Protein AF-A0A015NBW6-F1 (afdb_monomer_lite)

InterPro domains:
  IPR016135 Ubiquitin-conjugating enzyme/RWD-like [G3DSA:3.10.110.10] (1-66)
  IPR016135 Ubiquitin-conjugating enzyme/RWD-like [SSF54495] (8-66)

pLDDT: mean 81.76, std 14.36, range [45.5, 93.69]

Radius of gyration: 14.96 Å; chains: 1; bounding box: 36×25×38 Å

Foldseek 3Di:
DCLQPPPPPPDPDDDPPDDPVSVVVSVVVVQPDVVVHHDQDPVNVDDDDPLNVLVVCVVVCVVVVHDDDPCSNVPRPD

Sequence (78 aa):
MDLLTLGNSHDQGWSSQYTMEAVLIQVKLALSTLNPPARLDRNWKNEYTAVEAMNAYIRVANQHGWGIPPQWDTLFKR

Secondary structure (DSSP, 8-state):
-TTSS-S-TT--S--TT--HHHHHHHHHHHHT-BTTBP---TTTTSPPPHHHHHHHHHHHHHHHTPPPPTTGGGTT--

Organism: Rhizophagus irregularis (strain DAOM 197198w) (NCBI:txid1432141)

Structure (mmCIF, N/CA/C/O backbone):
data_AF-A0A015NBW6-F1
#
_entry.id   AF-A0A015NBW6-F1
#
loop_
_atom_site.group_PDB
_atom_site.id
_atom_site.type_symbol
_atom_site.label_atom_id
_atom_site.label_alt_id
_atom_site.label_comp_id
_atom_site.label_asym_id
_atom_site.label_entity_id
_atom_site.label_seq_id
_atom_site.pdbx_PDB_ins_code
_atom_site.Cartn_x
_atom_site.Cartn_y
_atom_site.Cartn_z
_atom_site.occupancy
_atom_site.B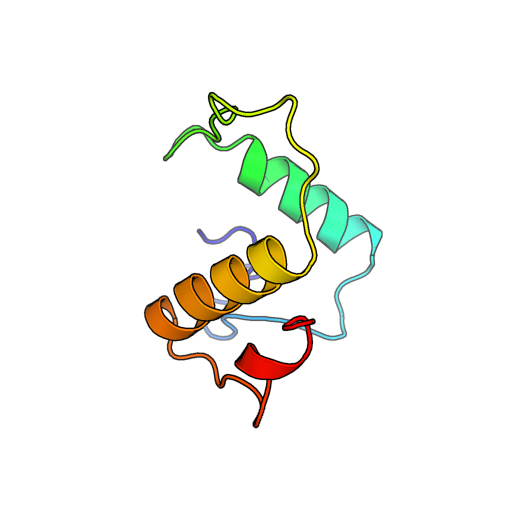_iso_or_equiv
_atom_site.auth_seq_id
_atom_site.auth_comp_id
_atom_site.auth_asym_id
_atom_site.auth_atom_id
_atom_site.pdbx_PDB_model_num
ATOM 1 N N . MET A 1 1 ? -6.256 -10.333 9.107 1.00 47.09 1 MET A N 1
ATOM 2 C CA . MET A 1 1 ? -6.360 -9.174 8.181 1.00 47.09 1 MET A CA 1
ATOM 3 C C . MET A 1 1 ? -7.745 -8.562 8.374 1.00 47.09 1 MET A C 1
ATOM 5 O O . MET A 1 1 ? -8.478 -8.334 7.428 1.00 47.09 1 MET A O 1
ATOM 9 N N . ASP A 1 2 ? -8.102 -8.287 9.628 1.00 49.12 2 ASP A N 1
ATOM 10 C CA . ASP A 1 2 ? -9.437 -7.822 10.046 1.00 49.12 2 ASP A CA 1
ATOM 11 C C . ASP A 1 2 ? -9.552 -6.295 9.997 1.00 49.12 2 ASP A C 1
ATOM 13 O O . ASP A 1 2 ? -10.467 -5.692 10.538 1.00 49.12 2 ASP A O 1
ATOM 17 N N . LEU A 1 3 ? -8.562 -5.655 9.379 1.00 50.50 3 LEU A N 1
ATOM 18 C CA . LEU A 1 3 ? -8.343 -4.219 9.433 1.00 50.50 3 LEU A CA 1
ATOM 19 C C . LEU A 1 3 ? -9.115 -3.462 8.341 1.00 50.50 3 LEU A C 1
ATOM 21 O O . LEU A 1 3 ? -9.216 -2.241 8.393 1.00 50.50 3 LEU A O 1
ATOM 25 N N . LEU A 1 4 ? -9.667 -4.205 7.375 1.00 54.84 4 LEU A N 1
ATOM 26 C CA . LEU A 1 4 ? -10.524 -3.713 6.290 1.00 54.84 4 LEU A CA 1
ATOM 27 C C . LEU A 1 4 ? -12.000 -4.110 6.475 1.00 54.84 4 LEU A C 1
ATOM 29 O O . LEU A 1 4 ? -12.839 -3.780 5.642 1.00 54.84 4 LEU A O 1
ATOM 33 N N . THR A 1 5 ? -12.317 -4.822 7.557 1.00 50.97 5 THR A N 1
ATOM 34 C CA . THR A 1 5 ? -13.677 -5.225 7.923 1.00 50.97 5 THR A CA 1
ATOM 35 C C . THR A 1 5 ? -14.019 -4.513 9.222 1.00 50.97 5 THR A C 1
ATOM 37 O O . THR A 1 5 ? -13.310 -4.691 10.210 1.00 50.97 5 THR A O 1
ATOM 40 N N . LEU A 1 6 ? -15.057 -3.682 9.242 1.00 45.50 6 LEU A N 1
ATOM 41 C CA . LEU A 1 6 ? -15.508 -2.931 10.419 1.00 45.50 6 LEU A CA 1
ATOM 42 C C .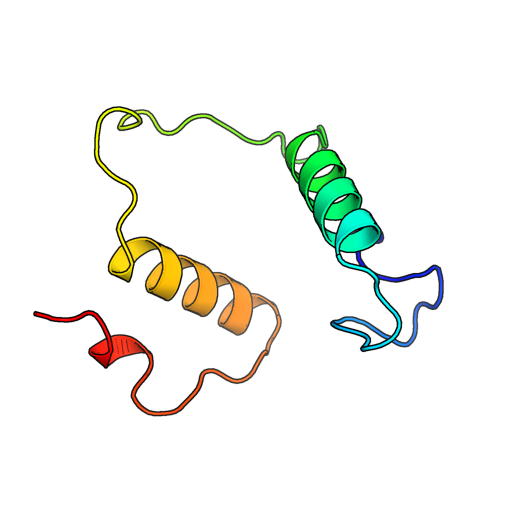 LEU A 1 6 ? -16.052 -3.855 11.524 1.00 45.50 6 LEU A C 1
ATOM 44 O O . LEU A 1 6 ? -17.220 -3.765 11.869 1.00 45.50 6 LEU A O 1
ATOM 48 N N . GLY A 1 7 ? -15.267 -4.782 12.079 1.00 45.88 7 GLY A N 1
ATOM 49 C CA . GLY A 1 7 ? -15.701 -5.672 13.168 1.00 45.88 7 GLY A CA 1
ATOM 50 C C . GLY A 1 7 ? -16.952 -6.521 12.874 1.00 45.88 7 GLY A C 1
ATOM 51 O O . GLY A 1 7 ? -17.417 -7.246 13.749 1.00 45.88 7 GLY A O 1
ATOM 52 N N . ASN A 1 8 ? -17.494 -6.456 11.659 1.00 46.53 8 ASN A N 1
ATOM 53 C CA . ASN A 1 8 ? -18.614 -7.220 11.153 1.00 4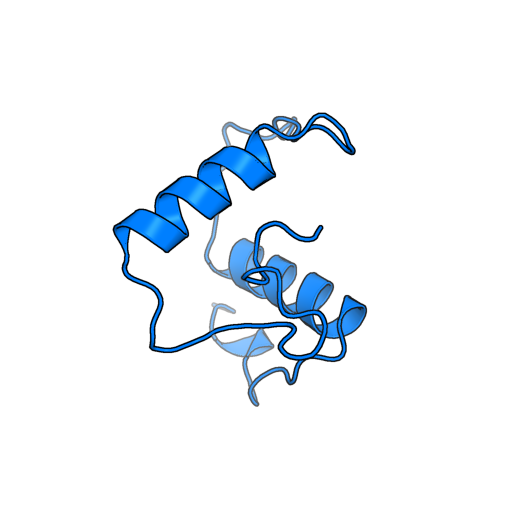6.53 8 ASN A CA 1
ATOM 54 C C . ASN A 1 8 ? -18.034 -8.320 10.266 1.00 46.53 8 ASN A C 1
ATOM 56 O O . ASN A 1 8 ? -17.750 -8.132 9.087 1.00 46.53 8 ASN A O 1
ATOM 60 N N . SER A 1 9 ? -17.865 -9.500 10.854 1.00 52.12 9 SER A N 1
ATOM 61 C CA . SER A 1 9 ? -17.333 -10.714 10.220 1.00 52.12 9 SER A CA 1
ATOM 62 C C . SER A 1 9 ? -18.100 -11.195 8.975 1.00 52.12 9 SER A C 1
ATOM 64 O O . SER A 1 9 ? -17.708 -12.192 8.374 1.00 52.12 9 SER A O 1
ATOM 66 N N . HIS A 1 10 ? -19.177 -10.505 8.587 1.00 52.47 10 HIS A N 1
ATOM 67 C CA . HIS A 1 10 ? -20.029 -10.826 7.447 1.00 52.47 10 HIS A CA 1
ATOM 68 C C . HIS A 1 10 ? -19.690 -10.021 6.175 1.00 52.47 10 HIS A C 1
ATOM 70 O O . HIS A 1 10 ? -19.947 -10.508 5.077 1.00 52.47 10 HIS A O 1
ATOM 76 N N . ASP A 1 11 ? -19.058 -8.843 6.293 1.00 53.34 11 ASP A N 1
ATOM 77 C CA . ASP A 1 11 ? -18.772 -7.962 5.148 1.00 53.34 11 ASP A CA 1
ATOM 78 C C . ASP A 1 11 ? -17.266 -7.918 4.852 1.00 53.34 11 ASP A C 1
ATOM 80 O O . ASP A 1 11 ? -16.538 -7.007 5.249 1.00 53.34 11 ASP A O 1
ATOM 84 N N . GLN A 1 12 ? -16.775 -8.932 4.139 1.00 59.12 12 GLN A N 1
ATOM 85 C CA . GLN A 1 12 ? -15.406 -8.956 3.625 1.00 59.12 12 GLN A CA 1
ATOM 86 C C . GLN A 1 12 ? -15.304 -8.088 2.359 1.00 59.12 12 GLN A C 1
ATOM 88 O O . GLN A 1 12 ? -15.517 -8.587 1.255 1.00 59.12 12 GLN A O 1
ATOM 93 N N . GLY A 1 13 ? -14.975 -6.794 2.478 1.00 68.69 13 GLY A N 1
ATOM 94 C CA . GLY A 1 13 ? -14.671 -5.983 1.291 1.00 68.69 13 GLY A CA 1
ATOM 95 C C . GLY A 1 13 ? -14.867 -4.472 1.407 1.00 68.69 13 GLY A C 1
ATOM 96 O O . GLY A 1 13 ? -14.783 -3.874 2.477 1.00 68.69 13 GLY A O 1
ATOM 97 N N . TRP A 1 14 ? -15.083 -3.848 0.248 1.00 76.44 14 TRP A N 1
ATOM 98 C CA . TRP A 1 14 ? -15.323 -2.413 0.103 1.00 76.44 14 TRP A CA 1
ATOM 99 C C . TRP A 1 14 ? -16.740 -2.033 0.549 1.00 76.44 14 TRP A C 1
ATOM 101 O O . TRP A 1 14 ? -17.711 -2.660 0.133 1.00 76.44 14 TRP A O 1
ATOM 111 N N . SER A 1 15 ? -16.860 -0.958 1.332 1.00 79.94 15 SER A N 1
ATOM 112 C CA . SER A 1 15 ? -18.133 -0.333 1.702 1.00 79.94 15 SER A CA 1
ATOM 113 C C . SER A 1 15 ? -18.132 1.131 1.274 1.00 79.94 15 SER A C 1
ATOM 115 O O . SER A 1 15 ? -17.168 1.856 1.516 1.00 79.94 15 SER A O 1
ATOM 117 N N . SER A 1 16 ? -19.236 1.600 0.689 1.00 82.62 16 SER A N 1
ATOM 118 C CA . SER A 1 16 ? -19.409 3.014 0.328 1.00 82.62 16 SER A CA 1
ATOM 119 C C . SER A 1 16 ? -19.492 3.946 1.542 1.00 82.62 16 SER A C 1
ATOM 121 O O . SER A 1 16 ? -19.506 5.161 1.376 1.00 82.62 16 SER A O 1
ATOM 123 N N . GLN A 1 17 ? -19.585 3.392 2.753 1.00 85.00 17 GLN A N 1
ATOM 124 C CA . GLN A 1 17 ? -19.571 4.152 4.004 1.00 85.00 17 GLN A CA 1
ATOM 125 C C . GLN A 1 17 ? -18.161 4.613 4.397 1.00 85.00 17 GLN A C 1
ATOM 127 O O . GLN A 1 17 ? -18.024 5.491 5.247 1.00 85.00 17 GLN A O 1
ATOM 132 N N . TYR A 1 18 ? -17.110 4.028 3.811 1.00 83.25 18 TYR A N 1
ATOM 133 C CA . TYR A 1 18 ? -15.739 4.419 4.114 1.00 83.25 18 TYR A CA 1
ATOM 134 C C . TYR A 1 18 ? -15.426 5.815 3.575 1.00 83.25 18 TYR A C 1
ATOM 136 O O . TYR A 1 18 ? -15.593 6.092 2.388 1.00 83.25 18 TYR A O 1
ATOM 144 N N . THR A 1 19 ? -14.911 6.684 4.446 1.00 90.50 19 THR A N 1
ATOM 145 C CA . THR A 1 19 ? -14.315 7.954 4.020 1.00 90.50 19 THR A CA 1
ATOM 146 C C . THR A 1 19 ? -12.895 7.730 3.503 1.00 90.50 19 THR A C 1
ATOM 148 O O . THR A 1 19 ? -12.251 6.722 3.815 1.00 90.50 19 THR A O 1
ATOM 151 N N . MET A 1 20 ? -12.369 8.678 2.724 1.00 91.12 20 MET A N 1
ATOM 152 C CA . MET A 1 20 ? -11.012 8.569 2.181 1.00 91.12 20 MET A CA 1
ATOM 153 C C . MET A 1 20 ? -9.952 8.536 3.291 1.00 91.12 20 MET A C 1
ATOM 155 O O . MET A 1 20 ? -8.976 7.792 3.210 1.00 91.12 20 MET A O 1
ATOM 159 N N . GLU A 1 21 ? -10.164 9.291 4.367 1.00 92.25 21 GLU A N 1
ATOM 160 C CA . GLU A 1 21 ? -9.289 9.310 5.538 1.00 92.25 21 GLU A CA 1
ATOM 161 C C . GLU A 1 21 ? -9.230 7.928 6.193 1.00 92.25 21 GLU A C 1
ATOM 163 O O . GLU A 1 21 ? -8.144 7.448 6.521 1.00 92.25 21 GLU A 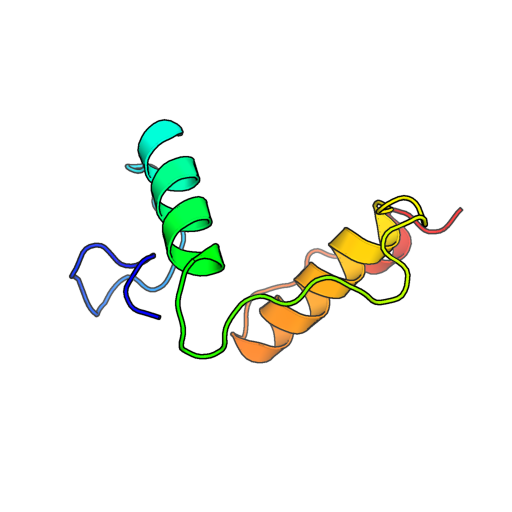O 1
ATOM 168 N N . ALA A 1 22 ? -10.382 7.260 6.331 1.00 88.06 22 ALA A N 1
ATOM 169 C CA . ALA A 1 22 ? -10.448 5.910 6.878 1.00 88.06 22 ALA A CA 1
ATOM 170 C C . ALA A 1 22 ? -9.635 4.927 6.022 1.00 88.06 22 ALA A C 1
ATOM 172 O O . ALA A 1 22 ? -8.817 4.183 6.564 1.00 88.06 22 ALA A O 1
ATOM 173 N N . VAL A 1 23 ? -9.787 4.980 4.694 1.00 86.19 23 VAL A N 1
ATOM 174 C CA . VAL A 1 23 ? -9.034 4.129 3.755 1.00 86.19 23 VAL A CA 1
ATOM 175 C C . VAL A 1 23 ? -7.525 4.357 3.887 1.00 86.19 23 VAL A C 1
ATOM 177 O O . VAL A 1 23 ? -6.763 3.398 4.013 1.00 86.19 23 VAL A O 1
ATOM 180 N N . LEU A 1 24 ? -7.068 5.612 3.919 1.00 91.06 24 LEU A N 1
ATOM 181 C CA . LEU A 1 24 ? -5.639 5.930 4.029 1.00 91.06 24 LEU A CA 1
ATOM 182 C C . LEU A 1 24 ? -5.032 5.462 5.360 1.00 91.06 24 LEU A C 1
ATOM 184 O O . LEU A 1 24 ? -3.916 4.932 5.380 1.00 91.06 24 LEU A O 1
ATOM 188 N N . ILE A 1 25 ? -5.760 5.617 6.470 1.00 91.94 25 ILE A N 1
ATOM 189 C CA . ILE A 1 25 ? -5.319 5.125 7.782 1.00 91.94 25 ILE A CA 1
ATOM 190 C C . ILE A 1 25 ? -5.251 3.597 7.798 1.00 91.94 25 ILE A C 1
ATOM 192 O O . ILE A 1 25 ? -4.271 3.038 8.296 1.00 91.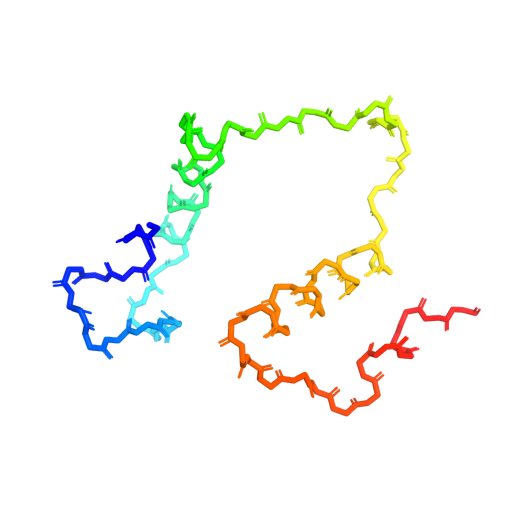94 25 ILE A O 1
ATOM 196 N N . GLN A 1 26 ? -6.239 2.920 7.215 1.00 85.44 26 GLN A N 1
ATOM 197 C CA . GLN A 1 26 ? -6.243 1.463 7.104 1.00 85.44 26 GLN A CA 1
ATOM 198 C C . GLN A 1 26 ? -5.059 0.955 6.275 1.00 85.44 26 GLN A C 1
ATOM 200 O O . GLN A 1 26 ? -4.356 0.048 6.718 1.00 85.44 26 GLN A O 1
ATOM 205 N N . VAL A 1 27 ? -4.774 1.574 5.122 1.00 88.81 27 VAL A N 1
ATOM 206 C CA . VAL A 1 27 ? -3.606 1.237 4.288 1.00 88.81 27 VAL A CA 1
ATOM 207 C C . VAL A 1 27 ? -2.307 1.434 5.066 1.00 88.81 27 VAL A C 1
ATOM 209 O O . VAL A 1 27 ? -1.454 0.544 5.080 1.00 88.81 27 VAL A O 1
ATOM 212 N N . LYS A 1 28 ? -2.162 2.562 5.774 1.00 91.00 28 LYS A N 1
ATOM 213 C CA . LYS A 1 28 ? -0.987 2.816 6.617 1.00 91.00 28 LYS A CA 1
ATOM 214 C C . LYS A 1 28 ? -0.817 1.731 7.679 1.00 91.00 28 LYS A C 1
ATOM 216 O O . LYS A 1 28 ? 0.299 1.245 7.873 1.00 91.00 28 LYS A O 1
ATOM 221 N N . LEU A 1 29 ? -1.896 1.355 8.364 1.00 89.56 29 LEU A N 1
ATOM 222 C CA . LEU A 1 29 ? -1.830 0.343 9.410 1.00 89.56 29 LEU A CA 1
ATOM 223 C C . LEU A 1 29 ? -1.505 -1.035 8.822 1.00 89.56 29 LEU A C 1
ATOM 225 O O . LEU A 1 29 ? -0.627 -1.701 9.359 1.00 89.56 29 LEU A O 1
ATOM 229 N N . ALA A 1 30 ? -2.103 -1.410 7.686 1.00 85.62 30 ALA A N 1
ATOM 230 C CA . ALA A 1 30 ? -1.809 -2.650 6.961 1.00 85.62 30 ALA A CA 1
ATOM 231 C C . ALA A 1 30 ? -0.323 -2.762 6.560 1.00 85.62 30 ALA A C 1
ATOM 233 O O . ALA A 1 30 ? 0.311 -3.793 6.796 1.00 85.62 30 ALA A O 1
ATOM 234 N N . LEU A 1 31 ? 0.259 -1.682 6.029 1.00 88.56 31 LEU A N 1
ATOM 235 C CA . LEU A 1 31 ? 1.686 -1.615 5.685 1.00 88.56 31 LEU A CA 1
ATOM 236 C C . LEU A 1 31 ? 2.602 -1.654 6.915 1.00 88.56 31 LEU A C 1
ATOM 238 O O . LEU A 1 31 ? 3.734 -2.122 6.824 1.00 88.56 31 LEU A O 1
ATOM 242 N N . SER A 1 32 ? 2.115 -1.176 8.061 1.00 90.19 32 SER A N 1
ATOM 243 C CA . SER A 1 32 ? 2.869 -1.134 9.321 1.00 90.19 32 SER A CA 1
ATOM 244 C C . SER A 1 32 ? 2.685 -2.393 10.175 1.00 90.19 32 SER A C 1
ATOM 246 O O . SER A 1 32 ? 3.232 -2.468 11.277 1.00 90.19 32 SER A O 1
ATOM 248 N N . THR A 1 33 ? 1.906 -3.377 9.712 1.00 87.38 33 THR A N 1
ATOM 249 C CA . THR A 1 33 ? 1.746 -4.639 10.443 1.00 87.38 33 THR A CA 1
ATOM 250 C C . THR A 1 33 ? 3.064 -5.405 10.475 1.00 87.38 33 THR A C 1
ATOM 252 O O . THR A 1 33 ? 3.862 -5.329 9.549 1.00 87.38 33 THR A O 1
ATOM 255 N N . LEU A 1 34 ? 3.299 -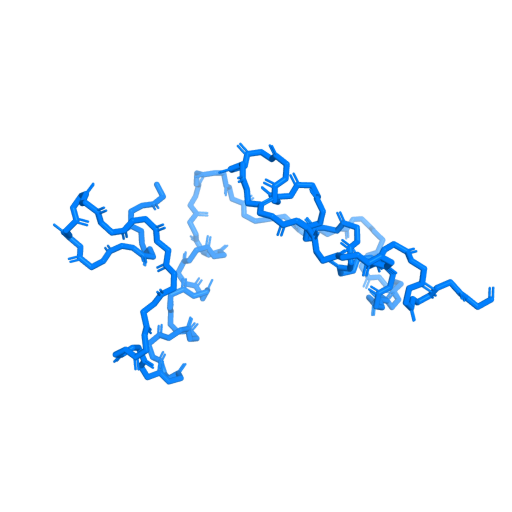6.170 11.542 1.00 87.31 34 LEU A N 1
ATOM 256 C CA . LEU A 1 34 ? 4.492 -7.015 11.664 1.00 87.31 34 LEU A CA 1
ATOM 257 C C . LEU A 1 34 ? 4.285 -8.434 11.108 1.00 87.31 34 LEU A C 1
ATOM 259 O O . LEU A 1 34 ? 5.213 -9.232 11.151 1.00 87.31 34 LEU A O 1
ATOM 263 N N . ASN A 1 35 ? 3.094 -8.760 10.591 1.00 81.94 35 ASN A N 1
ATOM 264 C CA . ASN A 1 35 ? 2.688 -10.129 10.259 1.00 81.94 35 ASN A CA 1
ATOM 265 C C . ASN A 1 35 ? 1.935 -10.218 8.912 1.00 81.94 35 ASN A C 1
ATOM 267 O O . ASN A 1 35 ? 0.705 -10.147 8.904 1.00 81.94 35 ASN A O 1
ATOM 271 N N . PRO A 1 36 ? 2.636 -10.467 7.789 1.00 83.25 36 PRO A N 1
ATOM 272 C CA . PRO A 1 36 ? 4.077 -10.288 7.601 1.00 83.25 36 PRO A CA 1
ATOM 273 C C . PRO A 1 36 ? 4.438 -8.794 7.474 1.00 83.25 36 PRO A C 1
ATOM 275 O O . PRO A 1 36 ? 3.622 -8.017 6.983 1.00 83.25 36 PRO A O 1
ATOM 278 N N . PRO A 1 37 ? 5.657 -8.376 7.861 1.00 87.06 37 PRO A N 1
ATOM 279 C CA . PRO A 1 37 ? 6.061 -6.985 7.720 1.00 87.06 37 PRO A CA 1
ATOM 280 C C . PRO A 1 37 ? 6.240 -6.620 6.249 1.00 87.06 37 PRO A C 1
ATOM 282 O O . PRO A 1 37 ? 6.809 -7.403 5.478 1.00 87.06 37 PRO A O 1
ATOM 285 N N . ALA A 1 38 ? 5.801 -5.417 5.871 1.00 89.06 38 ALA A N 1
ATOM 286 C CA . ALA A 1 38 ? 6.100 -4.866 4.556 1.00 89.06 38 ALA A CA 1
ATOM 287 C C . ALA A 1 38 ? 7.623 -4.772 4.358 1.00 89.06 38 ALA A C 1
ATOM 289 O O . ALA A 1 38 ? 8.376 -4.451 5.282 1.00 89.06 38 ALA A O 1
ATOM 290 N N . ARG A 1 39 ? 8.090 -5.080 3.146 1.00 89.25 39 ARG A N 1
ATOM 291 C CA . ARG A 1 39 ? 9.515 -5.082 2.793 1.00 89.25 39 ARG A CA 1
ATOM 292 C C . ARG A 1 39 ? 9.751 -4.154 1.618 1.00 89.25 39 ARG A C 1
ATOM 294 O O . ARG A 1 39 ? 8.955 -4.130 0.685 1.00 89.25 39 ARG A O 1
ATOM 301 N N . LEU A 1 40 ? 10.864 -3.430 1.662 1.00 89.81 40 LEU A N 1
ATOM 302 C CA . LEU A 1 40 ? 11.327 -2.655 0.520 1.00 89.81 40 LEU A CA 1
ATOM 303 C C . LEU A 1 40 ? 11.786 -3.609 -0.590 1.00 89.81 40 LEU A C 1
ATOM 305 O O . LEU A 1 40 ? 12.521 -4.564 -0.322 1.00 89.81 40 LEU A O 1
ATOM 309 N N . ASP A 1 41 ? 11.372 -3.340 -1.827 1.00 90.69 41 ASP A N 1
ATOM 310 C CA . ASP A 1 41 ? 11.876 -4.065 -2.989 1.00 90.69 41 ASP A CA 1
ATOM 311 C C . ASP A 1 41 ? 13.383 -3.797 -3.160 1.00 90.69 41 ASP A C 1
ATOM 313 O O . ASP A 1 41 ? 13.866 -2.671 -3.019 1.00 90.69 41 ASP A O 1
ATOM 317 N N . ARG A 1 42 ? 14.151 -4.836 -3.495 1.00 93.31 42 ARG A N 1
ATOM 318 C CA . ARG A 1 42 ? 15.577 -4.704 -3.836 1.00 93.31 42 ARG A CA 1
ATOM 319 C C . ARG A 1 42 ? 15.786 -3.763 -5.021 1.00 93.31 42 ARG A C 1
ATOM 321 O O . ARG A 1 42 ? 16.809 -3.086 -5.084 1.00 93.31 42 ARG A O 1
ATOM 328 N N . ASN A 1 43 ? 14.802 -3.692 -5.912 1.00 92.12 43 ASN A N 1
ATOM 329 C CA . ASN A 1 43 ? 14.802 -2.850 -7.099 1.00 92.12 43 ASN A CA 1
ATOM 330 C C . ASN A 1 43 ? 14.066 -1.517 -6.886 1.00 92.12 43 ASN A C 1
ATOM 332 O O . ASN A 1 43 ? 13.540 -0.960 -7.842 1.00 92.12 43 ASN A O 1
ATOM 336 N N . TRP A 1 44 ? 14.054 -0.975 -5.662 1.00 90.31 44 TRP A N 1
ATOM 337 C CA . TRP A 1 44 ? 13.317 0.250 -5.300 1.00 90.31 44 TRP A CA 1
ATOM 338 C C . TRP A 1 44 ? 13.591 1.483 -6.178 1.00 90.31 44 TRP A C 1
ATOM 340 O O . TRP A 1 44 ? 12.799 2.419 -6.170 1.00 90.31 44 TRP A O 1
ATOM 350 N N . LYS A 1 45 ? 14.722 1.518 -6.896 1.00 93.69 45 LYS A N 1
ATOM 351 C CA . LYS A 1 45 ? 15.072 2.606 -7.824 1.00 93.69 45 LYS A CA 1
ATOM 352 C C . LYS A 1 45 ? 14.301 2.553 -9.143 1.00 93.69 45 LYS A C 1
ATOM 354 O O . LYS A 1 45 ? 14.311 3.540 -9.871 1.00 93.69 45 LYS A O 1
ATOM 359 N N . ASN A 1 46 ? 13.701 1.415 -9.471 1.00 92.38 46 ASN A N 1
ATOM 360 C CA . ASN A 1 46 ? 12.881 1.282 -10.662 1.00 92.38 46 ASN A CA 1
ATOM 361 C C . ASN A 1 46 ? 11.514 1.916 -10.405 1.00 92.38 46 ASN A C 1
ATOM 363 O O . ASN A 1 46 ? 10.971 1.833 -9.304 1.00 92.38 46 ASN A O 1
ATOM 367 N N . GLU A 1 47 ? 10.959 2.549 -11.431 1.00 91.69 47 GLU A N 1
ATOM 368 C CA . GLU A 1 47 ? 9.641 3.161 -11.336 1.00 91.69 47 GLU A CA 1
ATOM 369 C C . GLU A 1 47 ? 8.554 2.094 -11.189 1.00 91.69 47 GLU A C 1
ATOM 371 O O . GLU A 1 47 ? 8.539 1.093 -11.909 1.00 91.69 47 GLU A O 1
ATOM 376 N N . TYR A 1 48 ? 7.613 2.341 -10.278 1.00 90.50 48 TYR A N 1
ATOM 377 C CA . TYR A 1 48 ? 6.418 1.520 -10.143 1.00 90.50 48 TYR A CA 1
ATOM 378 C C . TYR A 1 48 ? 5.482 1.782 -11.325 1.00 90.50 48 TYR A C 1
ATOM 380 O O . TYR A 1 48 ? 4.999 2.902 -11.514 1.00 90.50 48 TYR A O 1
ATOM 388 N N . THR A 1 49 ? 5.229 0.756 -12.136 1.00 91.75 49 THR A N 1
ATOM 389 C CA . THR A 1 49 ? 4.451 0.903 -13.376 1.00 91.75 49 THR A CA 1
ATOM 390 C C . THR A 1 49 ? 3.000 0.467 -13.203 1.00 91.75 49 THR A C 1
ATOM 392 O O . THR A 1 49 ? 2.665 -0.376 -12.372 1.00 91.75 49 THR A O 1
ATOM 395 N N . ALA A 1 50 ? 2.116 0.975 -14.064 1.00 91.38 50 ALA A N 1
ATOM 396 C CA . ALA A 1 50 ? 0.721 0.539 -14.084 1.00 91.38 50 ALA A CA 1
ATOM 397 C C . ALA A 1 50 ? 0.568 -0.966 -14.394 1.00 91.38 50 ALA A C 1
ATOM 399 O O . ALA A 1 50 ? -0.330 -1.619 -13.867 1.00 91.38 50 ALA A O 1
ATOM 400 N N . VAL A 1 51 ? 1.486 -1.543 -15.182 1.00 91.50 51 VAL A N 1
ATOM 401 C CA . VAL A 1 51 ? 1.548 -2.992 -15.447 1.00 91.50 51 VAL A CA 1
ATOM 402 C C . VAL A 1 51 ? 1.813 -3.772 -14.159 1.00 91.50 51 VAL A C 1
ATOM 404 O O . VAL A 1 51 ? 1.200 -4.812 -13.918 1.00 91.50 51 VAL A O 1
ATOM 407 N N . GLU A 1 52 ? 2.704 -3.273 -13.305 1.00 91.12 52 GLU A N 1
ATOM 408 C CA . GLU A 1 52 ? 2.995 -3.893 -12.015 1.00 91.12 52 GLU A CA 1
ATOM 409 C C . GLU A 1 52 ? 1.786 -3.838 -11.075 1.00 91.12 52 GLU A C 1
ATOM 411 O O . GLU A 1 52 ? 1.427 -4.861 -10.483 1.00 91.12 52 GLU A O 1
ATOM 416 N N . ALA A 1 53 ? 1.114 -2.685 -11.005 1.00 90.94 53 ALA A N 1
ATOM 417 C CA . ALA A 1 53 ? -0.117 -2.508 -10.236 1.00 90.94 53 ALA A CA 1
ATOM 418 C C . ALA A 1 53 ? -1.225 -3.467 -10.688 1.00 90.94 53 ALA A C 1
ATOM 420 O O . ALA A 1 53 ? -1.841 -4.154 -9.870 1.00 90.94 53 ALA A O 1
ATOM 421 N N . MET A 1 54 ? -1.425 -3.573 -12.001 1.00 93.38 54 MET A N 1
ATOM 422 C CA . MET A 1 54 ? -2.367 -4.502 -12.622 1.00 93.38 54 MET A CA 1
ATOM 423 C C . MET A 1 54 ? -2.053 -5.954 -12.247 1.00 93.38 54 MET A C 1
ATOM 425 O O . MET A 1 54 ? -2.938 -6.678 -11.786 1.00 93.38 54 MET A O 1
ATOM 429 N N . ASN A 1 55 ? -0.792 -6.370 -12.382 1.00 92.38 55 ASN A N 1
ATOM 430 C CA . ASN A 1 55 ? -0.356 -7.719 -12.023 1.00 92.38 55 ASN A CA 1
ATOM 431 C C . ASN A 1 55 ? -0.533 -8.000 -10.523 1.00 92.38 55 ASN A C 1
ATOM 433 O O . ASN A 1 55 ? -0.924 -9.105 -10.147 1.00 92.38 55 ASN A O 1
ATOM 437 N N . ALA A 1 56 ? -0.259 -7.020 -9.659 1.00 90.62 56 ALA A N 1
ATOM 438 C CA . ALA A 1 56 ? -0.467 -7.146 -8.220 1.00 90.62 56 ALA A CA 1
ATOM 439 C C . ALA A 1 56 ? -1.947 -7.337 -7.875 1.00 90.62 56 ALA A C 1
ATOM 441 O O . ALA A 1 56 ? -2.273 -8.256 -7.122 1.00 90.62 56 ALA A O 1
ATOM 442 N N . TYR A 1 57 ? -2.834 -6.545 -8.483 1.00 89.56 57 TYR A N 1
ATOM 443 C CA . TYR A 1 57 ? -4.277 -6.705 -8.327 1.00 89.56 57 TYR A CA 1
ATOM 444 C C . TYR A 1 57 ? -4.747 -8.095 -8.769 1.00 89.56 57 TYR A C 1
ATOM 446 O O . TYR A 1 57 ? -5.427 -8.763 -7.999 1.00 89.56 57 TYR A O 1
ATOM 454 N N . ILE A 1 58 ? -4.326 -8.578 -9.947 1.00 92.44 58 ILE A N 1
ATOM 455 C CA . ILE A 1 58 ? -4.687 -9.919 -10.449 1.00 92.44 58 ILE A CA 1
ATOM 456 C C . ILE A 1 58 ? -4.278 -11.013 -9.451 1.00 92.44 58 ILE A C 1
ATOM 458 O O . ILE A 1 58 ? -5.058 -11.926 -9.180 1.00 92.44 58 ILE A O 1
ATOM 462 N N . ARG A 1 59 ? -3.068 -10.931 -8.876 1.00 91.88 59 ARG A N 1
ATOM 463 C CA . ARG A 1 59 ? -2.603 -11.911 -7.877 1.00 91.88 59 ARG A CA 1
ATOM 464 C C . ARG A 1 59 ? -3.502 -11.936 -6.643 1.00 91.88 59 ARG A C 1
ATOM 466 O O . ARG A 1 59 ? -3.900 -13.016 -6.218 1.00 91.88 59 ARG A O 1
ATOM 473 N N . VAL A 1 60 ? -3.818 -10.766 -6.088 1.00 87.50 60 VAL A N 1
ATOM 474 C CA . VAL A 1 60 ? -4.660 -10.643 -4.887 1.00 87.50 60 VAL A CA 1
ATOM 475 C C . VAL A 1 60 ? -6.097 -11.068 -5.195 1.00 87.50 60 VAL A C 1
ATOM 477 O O . VAL A 1 60 ? -6.679 -11.846 -4.447 1.00 87.50 60 VAL A O 1
ATOM 480 N N . ALA A 1 61 ? -6.645 -10.644 -6.334 1.00 88.69 61 ALA A N 1
ATOM 481 C CA . ALA A 1 61 ? -7.985 -11.018 -6.764 1.00 88.69 61 ALA A CA 1
ATOM 482 C C . ALA A 1 61 ? -8.138 -12.542 -6.870 1.00 88.69 61 ALA A C 1
ATOM 484 O O . ALA A 1 61 ? -9.065 -13.101 -6.295 1.00 88.69 61 ALA A O 1
ATOM 485 N N . ASN A 1 62 ? -7.174 -13.231 -7.489 1.00 89.31 62 ASN A N 1
ATOM 486 C CA . ASN A 1 62 ? -7.178 -14.693 -7.569 1.00 89.31 62 ASN A CA 1
ATOM 487 C C . ASN A 1 62 ? -7.066 -15.376 -6.194 1.00 89.31 62 ASN A C 1
ATOM 489 O O . ASN A 1 62 ? -7.684 -16.415 -5.983 1.00 89.31 62 ASN A O 1
ATOM 493 N N . GLN A 1 63 ? -6.303 -14.809 -5.251 1.00 85.31 63 GLN A N 1
ATOM 494 C CA . GLN A 1 63 ? -6.179 -15.350 -3.888 1.00 85.31 63 GLN A CA 1
ATOM 495 C C . GLN A 1 63 ? -7.476 -15.224 -3.081 1.00 85.31 63 GLN A C 1
ATOM 497 O O . GLN A 1 63 ? -7.774 -16.095 -2.266 1.00 85.31 63 GLN A O 1
ATOM 502 N N . HIS A 1 64 ? -8.237 -14.153 -3.306 1.00 80.12 64 HIS A N 1
ATOM 503 C CA . HIS A 1 64 ? -9.468 -13.849 -2.573 1.00 80.12 64 HIS A CA 1
ATOM 504 C C . HIS A 1 64 ? -10.753 -14.202 -3.340 1.00 80.12 64 HIS A C 1
ATOM 506 O O . HIS A 1 64 ? -11.847 -13.966 -2.832 1.00 80.12 64 HIS A O 1
ATOM 512 N N . GLY A 1 65 ? -10.643 -14.759 -4.551 1.00 83.00 65 GLY A N 1
ATOM 513 C CA . GLY A 1 65 ? -11.791 -15.075 -5.405 1.00 83.00 65 GLY A CA 1
ATOM 514 C C . GLY A 1 65 ? -12.531 -13.841 -5.934 1.00 83.00 65 GLY A C 1
ATOM 515 O O . GLY A 1 65 ? -13.715 -13.927 -6.253 1.00 83.00 65 GLY A O 1
ATOM 516 N N . TRP A 1 66 ? -11.868 -12.684 -6.006 1.00 85.06 66 TRP A N 1
ATOM 517 C CA . TRP A 1 66 ? -12.456 -11.473 -6.577 1.00 85.06 66 TRP A CA 1
ATOM 518 C C . TRP A 1 66 ? -12.502 -11.555 -8.103 1.00 85.06 66 TRP A C 1
ATOM 520 O O . TRP A 1 66 ? -11.591 -12.079 -8.745 1.00 85.06 66 TRP A O 1
ATOM 530 N N . GLY A 1 67 ? -13.559 -10.995 -8.690 1.00 87.38 67 GLY A N 1
ATOM 531 C CA . GLY A 1 67 ? -13.694 -10.906 -10.139 1.00 87.38 67 GLY A CA 1
ATOM 532 C C . GLY A 1 67 ? -12.641 -9.978 -10.744 1.00 87.38 67 GLY A C 1
ATOM 533 O O . GLY A 1 67 ? -12.428 -8.871 -10.255 1.00 87.38 67 GLY A O 1
ATOM 534 N N . ILE A 1 68 ? -12.012 -10.419 -11.832 1.00 91.38 68 ILE A N 1
ATOM 535 C CA . ILE A 1 68 ? -11.104 -9.597 -12.635 1.00 91.38 68 ILE A CA 1
ATOM 536 C C . ILE A 1 68 ? -11.898 -9.058 -13.833 1.00 91.38 68 ILE A C 1
ATOM 538 O O . ILE A 1 68 ? -12.535 -9.855 -14.530 1.00 91.38 68 ILE A O 1
ATOM 542 N N . PRO A 1 69 ? -11.885 -7.738 -14.098 1.00 89.88 69 PRO A N 1
ATOM 543 C CA . PRO A 1 69 ? -12.582 -7.177 -15.246 1.00 89.88 69 PRO A CA 1
ATOM 544 C C . PRO A 1 69 ? -12.105 -7.781 -16.580 1.00 89.88 69 PRO A C 1
ATOM 546 O O . PRO A 1 69 ? -10.917 -8.086 -16.734 1.00 89.88 69 PRO A O 1
ATOM 549 N N . PRO A 1 70 ? -12.996 -7.920 -17.577 1.00 90.25 70 PRO A N 1
ATOM 550 C CA . PRO A 1 70 ? -12.603 -8.298 -18.928 1.00 90.25 70 PRO A CA 1
ATOM 551 C C . PRO A 1 70 ? -11.498 -7.382 -19.474 1.00 90.25 70 PRO A C 1
ATOM 553 O O . PRO A 1 70 ? -11.491 -6.181 -19.210 1.00 90.25 70 PRO A O 1
ATOM 556 N N . GLN A 1 71 ? -10.547 -7.962 -20.215 1.00 88.19 71 GLN A N 1
ATOM 557 C CA . GLN A 1 71 ? -9.412 -7.258 -20.834 1.00 88.19 71 GLN A CA 1
ATOM 558 C C . GLN A 1 71 ? -8.479 -6.512 -19.860 1.00 88.19 71 GLN A C 1
ATOM 560 O O . GLN A 1 71 ? -7.591 -5.782 -20.311 1.00 88.19 71 GLN A O 1
ATOM 565 N N . TRP A 1 72 ? -8.622 -6.711 -18.543 1.00 86.88 72 TRP A N 1
ATOM 566 C CA . TRP A 1 72 ? -7.811 -6.028 -17.535 1.00 86.88 72 TRP A CA 1
ATOM 567 C C . TRP A 1 72 ? -6.311 -6.199 -17.781 1.00 86.88 72 TRP A C 1
ATOM 569 O O . TRP A 1 72 ? -5.570 -5.228 -17.706 1.00 86.88 72 TRP A O 1
ATOM 579 N N . ASP A 1 73 ? -5.876 -7.398 -18.177 1.00 85.38 73 ASP A N 1
ATOM 580 C CA . ASP A 1 73 ? -4.476 -7.736 -18.453 1.00 85.38 73 ASP A CA 1
ATOM 581 C C . ASP A 1 73 ? -3.887 -7.030 -19.690 1.00 85.38 73 ASP A C 1
ATOM 583 O O . ASP A 1 73 ? -2.670 -7.023 -19.878 1.00 85.38 73 ASP A O 1
ATOM 587 N N . THR A 1 74 ? -4.734 -6.466 -20.551 1.00 87.00 74 THR A N 1
ATOM 588 C CA . THR A 1 74 ? -4.324 -5.777 -21.784 1.00 87.00 74 THR A CA 1
ATOM 589 C C . THR A 1 74 ? -4.289 -4.261 -21.643 1.00 87.00 74 THR A C 1
ATOM 591 O O . THR A 1 74 ? -3.685 -3.594 -22.476 1.00 87.00 74 THR A O 1
ATOM 594 N N . LEU A 1 75 ? -4.854 -3.712 -20.563 1.00 85.06 75 LEU A N 1
ATOM 595 C CA . LEU A 1 75 ? -5.083 -2.274 -20.405 1.00 85.06 75 LEU A CA 1
ATOM 596 C C . LEU A 1 75 ? -3.790 -1.439 -20.364 1.00 85.06 75 LEU A C 1
ATOM 598 O O . LEU A 1 75 ? -3.790 -0.273 -20.750 1.00 85.06 75 LEU A O 1
ATOM 602 N N . PHE A 1 76 ? -2.683 -2.042 -19.926 1.00 81.44 76 PHE A N 1
ATOM 603 C CA . PHE A 1 76 ? -1.380 -1.379 -19.806 1.00 81.44 76 PHE A CA 1
ATOM 604 C C . PHE A 1 76 ? -0.275 -2.023 -20.656 1.00 81.44 76 PHE A C 1
ATOM 606 O O . PHE A 1 76 ? 0.887 -1.626 -20.543 1.00 81.44 76 PHE A O 1
ATOM 613 N N . LYS A 1 77 ? -0.610 -3.005 -21.505 1.00 73.75 77 LYS A N 1
ATOM 614 C CA . LYS A 1 77 ? 0.333 -3.562 -22.484 1.00 73.75 77 LYS A CA 1
ATOM 615 C C . LYS A 1 77 ? 0.479 -2.537 -23.617 1.00 73.75 77 LYS A C 1
ATOM 617 O O . LYS A 1 77 ? -0.482 -2.289 -24.338 1.00 73.75 77 LYS A O 1
ATOM 622 N N . ARG A 1 78 ? 1.645 -1.893 -23.704 1.00 61.50 78 ARG A N 1
ATOM 623 C CA . ARG A 1 78 ? 2.031 -1.044 -24.843 1.00 61.50 78 ARG A CA 1
ATOM 624 C C . ARG A 1 78 ? 2.609 -1.886 -25.968 1.00 61.50 78 ARG A C 1
ATOM 626 O O . ARG A 1 78 ? 3.299 -2.876 -25.638 1.00 61.50 78 ARG A O 1
#